Protein AF-A0A957C517-F1 (afdb_monomer_lite)

Radius of gyration: 25.83 Å; chains: 1; bounding box: 61×63×66 Å

Sequence (167 aa):
MLLLALLLGISGTGNAQEFEVTPEVTATPQTFDVGNELTIAALRSMEIEGSEILLEQALEDGENYSRYIASYTSEGNKIYGLLTIPFGDVPDGGFKAVVFNHGYIPPSLYVTTERYVDYVDALARAGLVVFKIDMRGHGNSEGEAAGSFFSPNYMIDAISALKSLQT

Structure (mmCIF, N/CA/C/O backbone):
data_AF-A0A957C517-F1
#
_entry.id   AF-A0A957C517-F1
#
loop_
_atom_site.group_PDB
_atom_site.id
_atom_site.type_symbol
_atom_site.label_atom_id
_atom_site.label_alt_id
_atom_site.label_comp_id
_atom_site.label_asym_id
_atom_site.label_entity_id
_atom_site.label_seq_id
_atom_site.pdbx_PDB_ins_code
_atom_site.Cartn_x
_atom_site.Cartn_y
_atom_site.Cartn_z
_atom_site.occupancy
_atom_site.B_iso_or_equiv
_atom_site.auth_seq_id
_atom_site.auth_comp_id
_atom_site.auth_asym_id
_atom_site.auth_atom_id
_atom_site.pdbx_PDB_model_num
ATOM 1 N N . MET A 1 1 ? -43.443 -18.790 -42.230 1.00 41.97 1 MET A N 1
ATOM 2 C CA . MET A 1 1 ? -44.147 -19.947 -42.815 1.00 41.97 1 MET A CA 1
ATOM 3 C C . MET A 1 1 ? -43.603 -20.183 -44.217 1.00 41.97 1 MET A C 1
ATOM 5 O O . MET A 1 1 ? -44.053 -19.514 -45.129 1.00 41.97 1 MET A O 1
ATOM 9 N N . LEU A 1 2 ? -42.592 -21.044 -44.368 1.00 30.03 2 LEU A N 1
ATOM 10 C CA . LEU A 1 2 ? -42.541 -22.094 -45.392 1.00 30.03 2 LEU A CA 1
ATOM 11 C C . LEU A 1 2 ? -41.343 -23.000 -45.081 1.00 30.03 2 LEU A C 1
ATOM 13 O O . LEU A 1 2 ? -40.224 -22.533 -44.892 1.00 30.03 2 LEU A O 1
ATOM 17 N N . LEU A 1 3 ? -41.650 -24.283 -44.951 1.00 30.89 3 LEU A N 1
ATOM 18 C CA . LEU A 1 3 ? -40.752 -25.402 -44.710 1.00 30.89 3 LEU A CA 1
ATOM 19 C C . LEU A 1 3 ? -40.131 -25.825 -46.050 1.00 30.89 3 LEU A C 1
ATOM 21 O O . LEU A 1 3 ? -40.856 -25.888 -47.043 1.00 30.89 3 LEU A O 1
ATOM 25 N N . LEU A 1 4 ? -38.860 -26.226 -46.074 1.00 29.00 4 LEU A N 1
ATOM 26 C CA . LEU A 1 4 ? -38.399 -27.198 -47.066 1.00 29.00 4 LEU A CA 1
ATOM 27 C C . LEU A 1 4 ? -37.375 -28.130 -46.415 1.00 29.00 4 LEU A C 1
ATOM 29 O O . LEU A 1 4 ? -36.252 -27.739 -46.112 1.00 29.00 4 LEU A O 1
ATOM 33 N N . ALA A 1 5 ? -37.821 -29.355 -46.149 1.00 37.34 5 ALA A N 1
ATOM 34 C CA . ALA A 1 5 ? -36.995 -30.459 -45.695 1.00 37.34 5 ALA A CA 1
ATOM 35 C C . ALA A 1 5 ? -36.427 -31.186 -46.918 1.00 37.34 5 ALA A C 1
ATOM 37 O O . ALA A 1 5 ? -37.169 -31.493 -47.851 1.00 37.34 5 ALA A O 1
ATOM 38 N N . LEU A 1 6 ? -35.136 -31.508 -46.884 1.00 31.97 6 LEU A N 1
ATOM 39 C CA . LEU A 1 6 ? -34.536 -32.487 -47.781 1.00 31.97 6 LEU A CA 1
ATOM 40 C C . LEU A 1 6 ? -33.916 -33.584 -46.912 1.00 31.97 6 LEU A C 1
ATOM 42 O O . LEU A 1 6 ? -32.867 -33.391 -46.302 1.00 31.97 6 LEU A O 1
ATOM 46 N N . LEU A 1 7 ? -34.611 -34.720 -46.815 1.00 37.16 7 LEU A N 1
ATOM 47 C CA . LEU A 1 7 ? -34.042 -35.959 -46.296 1.00 37.16 7 LEU A CA 1
ATOM 48 C C . LEU A 1 7 ? -33.180 -36.584 -47.397 1.00 37.16 7 LEU A C 1
ATOM 50 O O . LEU A 1 7 ? -33.700 -36.956 -48.448 1.00 37.16 7 LEU A O 1
ATOM 54 N N . LEU A 1 8 ? -31.891 -36.771 -47.124 1.00 36.78 8 LEU A N 1
ATOM 55 C CA . LEU A 1 8 ? -31.081 -37.790 -47.785 1.00 36.78 8 LEU A CA 1
ATOM 56 C C . LEU A 1 8 ? -30.658 -38.806 -46.728 1.00 36.78 8 LEU A C 1
ATOM 58 O O . LEU A 1 8 ? -29.924 -38.491 -45.794 1.00 36.78 8 LEU A O 1
ATOM 62 N N . GLY A 1 9 ? -31.181 -40.022 -46.870 1.00 39.09 9 GLY A N 1
ATOM 63 C CA . GLY A 1 9 ? -30.761 -41.172 -46.090 1.00 39.09 9 GLY A CA 1
ATOM 64 C C . GLY A 1 9 ? -29.381 -41.639 -46.533 1.00 39.09 9 GLY A C 1
ATOM 65 O O . GLY A 1 9 ? -29.122 -41.790 -47.726 1.00 39.09 9 GLY A O 1
ATOM 66 N N . ILE A 1 10 ? -28.515 -41.907 -45.560 1.00 42.56 10 ILE A N 1
ATOM 67 C CA . ILE A 1 10 ? -27.308 -42.702 -45.758 1.00 42.56 10 ILE A CA 1
AT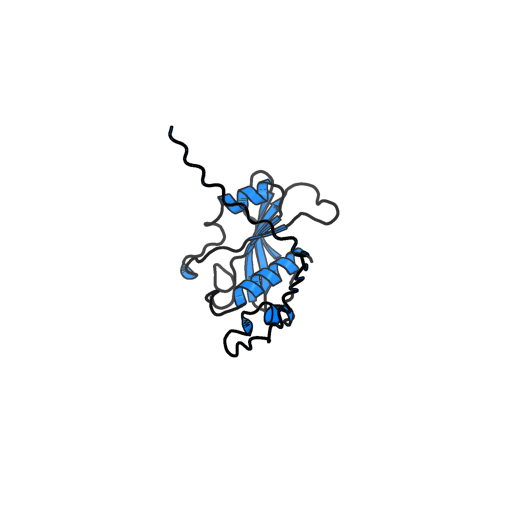OM 68 C C . ILE A 1 10 ? -27.401 -43.871 -44.783 1.00 42.56 10 ILE A C 1
ATOM 70 O O . ILE A 1 10 ? -27.224 -43.726 -43.576 1.00 42.56 10 ILE A O 1
ATOM 74 N N . SE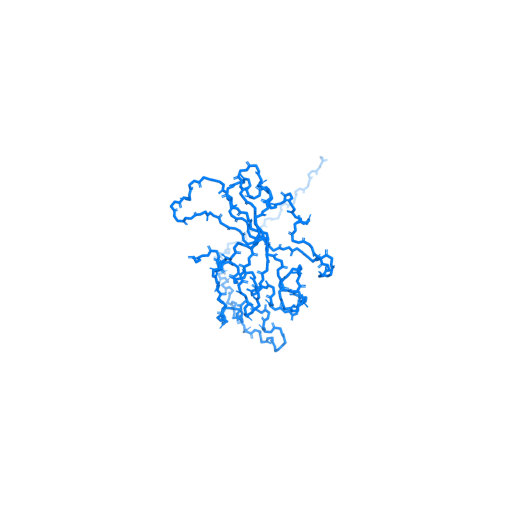R A 1 11 ? -27.732 -45.039 -45.324 1.00 44.31 11 SER A N 1
ATOM 75 C CA . SER A 1 11 ? -27.517 -46.326 -44.678 1.00 44.31 11 SER A CA 1
ATOM 76 C C . SER A 1 11 ? -26.026 -46.655 -44.757 1.00 44.31 11 SER A C 1
ATOM 78 O O . SER A 1 11 ? -25.520 -46.976 -45.832 1.00 44.31 11 SER A O 1
ATOM 80 N N . GLY A 1 12 ? -25.329 -46.572 -43.629 1.00 43.56 12 GLY A N 1
ATOM 81 C CA . GLY A 1 12 ? -23.940 -46.996 -43.504 1.00 43.56 12 GLY A CA 1
ATOM 82 C C . GLY A 1 12 ? -23.659 -47.438 -42.077 1.00 43.56 12 GLY A C 1
ATOM 83 O O . GLY A 1 12 ? -23.536 -46.613 -41.179 1.00 43.56 12 GLY A O 1
ATOM 84 N N . THR A 1 13 ? -23.577 -48.748 -41.861 1.00 51.50 13 THR A N 1
ATOM 85 C CA . THR A 1 13 ? -23.070 -49.346 -40.624 1.00 51.50 13 THR A CA 1
ATOM 86 C C . THR A 1 13 ? -21.554 -49.150 -40.578 1.00 51.50 13 THR A C 1
ATOM 88 O O . THR A 1 13 ? -20.802 -49.979 -41.086 1.00 51.50 13 THR A O 1
ATOM 91 N N . GLY A 1 14 ? -21.110 -48.021 -40.028 1.00 44.62 14 GLY A N 1
ATOM 92 C CA . GLY A 1 14 ? -19.709 -47.756 -39.712 1.00 44.62 14 GLY A CA 1
ATOM 93 C C . GLY A 1 14 ? -19.512 -47.787 -38.202 1.00 44.62 14 GLY A C 1
ATOM 94 O O . GLY A 1 14 ? -20.152 -47.017 -37.492 1.00 44.62 14 GLY A O 1
ATOM 95 N N . ASN A 1 15 ? -18.652 -48.684 -37.715 1.00 50.56 15 ASN A N 1
ATOM 96 C CA . ASN A 1 15 ? -18.170 -48.674 -36.333 1.00 50.56 15 ASN A CA 1
ATOM 97 C C . ASN A 1 15 ? -17.640 -47.274 -35.990 1.00 50.56 15 ASN A C 1
ATOM 99 O O . ASN A 1 15 ? -16.743 -46.777 -36.671 1.00 50.56 15 ASN A O 1
ATOM 103 N N . ALA A 1 16 ? -18.160 -46.660 -34.928 1.00 49.38 16 ALA A N 1
ATOM 104 C CA . ALA A 1 16 ? -17.540 -45.482 -34.342 1.00 49.38 16 ALA A CA 1
ATOM 105 C C . ALA A 1 16 ? -16.209 -45.918 -33.709 1.00 49.38 16 ALA A C 1
ATOM 107 O O . ALA A 1 16 ? -16.205 -46.607 -32.692 1.00 49.38 16 ALA A O 1
ATOM 108 N N . GLN A 1 17 ? -15.081 -45.571 -34.331 1.00 51.84 17 GLN A N 1
ATOM 109 C CA . GLN A 1 17 ? -13.818 -45.528 -33.602 1.00 51.84 17 GLN A CA 1
ATOM 110 C C . GLN A 1 17 ? -13.772 -44.199 -32.854 1.00 51.84 17 GLN A C 1
ATOM 112 O O . GLN A 1 17 ? -13.747 -43.135 -33.472 1.00 51.84 17 GLN A O 1
ATOM 117 N N . GLU A 1 18 ? -13.799 -44.270 -31.525 1.00 51.03 18 GLU A N 1
ATOM 118 C CA . GLU A 1 18 ? -13.405 -43.157 -30.666 1.00 51.03 18 GLU A CA 1
ATOM 119 C C . GLU A 1 18 ? -11.947 -42.805 -30.974 1.00 51.03 18 GLU A C 1
ATOM 121 O O . GLU A 1 18 ? -11.029 -43.577 -30.701 1.00 51.03 18 GLU A O 1
ATOM 126 N N . PHE A 1 19 ? -11.735 -41.640 -31.581 1.00 48.25 19 PHE A N 1
ATOM 127 C CA . PHE A 1 19 ? -10.418 -41.027 -31.655 1.00 48.25 19 PHE A CA 1
ATOM 128 C C . PHE A 1 19 ? -10.208 -40.231 -30.368 1.00 48.25 19 PHE A C 1
ATOM 130 O O . PHE A 1 19 ? -10.619 -39.076 -30.266 1.00 48.25 19 PHE A O 1
ATOM 137 N N . GLU A 1 20 ? -9.583 -40.858 -29.375 1.00 55.44 20 GLU A N 1
ATOM 138 C CA . GLU A 1 20 ? -9.079 -40.162 -28.195 1.00 55.44 20 GLU A CA 1
ATOM 139 C C . GLU A 1 20 ? -7.800 -39.410 -28.595 1.00 55.44 20 GLU A C 1
ATOM 141 O O . GLU A 1 20 ? -6.698 -39.955 -28.624 1.00 55.44 20 GLU A O 1
ATOM 146 N N . VAL A 1 21 ? -7.959 -38.153 -29.014 1.00 54.41 21 VAL A N 1
ATOM 147 C CA . VAL A 1 21 ? -6.830 -37.260 -29.293 1.00 54.41 21 VAL A CA 1
ATOM 148 C C . VAL A 1 21 ? -6.468 -36.562 -27.989 1.00 54.41 21 VAL A C 1
ATOM 150 O O . VAL A 1 21 ? -7.027 -35.517 -27.666 1.00 54.41 21 VAL A O 1
ATOM 153 N N . THR A 1 22 ? -5.542 -37.134 -27.224 1.00 54.00 22 THR A N 1
ATOM 154 C CA . THR A 1 22 ? -4.903 -36.422 -26.112 1.00 54.00 22 THR A CA 1
ATOM 155 C C . THR A 1 22 ? -3.920 -35.417 -26.713 1.00 54.00 22 THR A C 1
ATOM 157 O O . THR A 1 22 ? -2.940 -35.847 -27.325 1.00 54.00 22 THR A O 1
ATOM 160 N N . PRO A 1 23 ? -4.137 -34.091 -26.608 1.00 55.09 23 PRO A N 1
ATOM 161 C CA . PRO A 1 23 ? -3.145 -33.140 -27.080 1.00 55.09 23 PRO A CA 1
ATOM 162 C C . PRO A 1 23 ? -1.934 -33.214 -26.148 1.00 55.09 23 PRO A C 1
ATOM 164 O O . PRO A 1 23 ? -1.962 -32.719 -25.022 1.00 55.09 23 PRO A O 1
ATOM 167 N N . GLU A 1 24 ? -0.859 -33.841 -26.613 1.00 54.56 24 GLU A N 1
ATOM 168 C CA . GLU A 1 24 ? 0.444 -33.749 -25.967 1.00 54.56 24 GLU A CA 1
ATOM 169 C C . GLU A 1 24 ? 0.993 -32.342 -26.232 1.00 54.56 24 GLU A C 1
ATOM 171 O O . GLU A 1 24 ? 1.648 -32.066 -27.237 1.00 54.56 24 GLU A O 1
ATOM 176 N N . VAL A 1 25 ? 0.647 -31.398 -25.353 1.00 59.00 25 VAL A N 1
ATOM 177 C CA . VAL A 1 25 ? 1.232 -30.057 -25.367 1.00 59.00 25 VAL A CA 1
ATOM 178 C C . VAL A 1 25 ? 2.642 -30.173 -24.794 1.00 59.00 25 VAL A C 1
ATOM 180 O O . VAL A 1 25 ? 2.877 -29.922 -23.614 1.00 59.00 25 VAL A O 1
ATOM 183 N N . THR A 1 26 ? 3.606 -30.562 -25.625 1.00 54.62 26 THR A N 1
ATOM 184 C CA . THR A 1 26 ? 5.021 -30.368 -25.301 1.00 54.62 26 THR A CA 1
ATOM 185 C C . THR A 1 26 ? 5.321 -28.876 -25.430 1.00 54.62 26 THR A C 1
ATOM 187 O O . THR A 1 26 ? 5.726 -28.387 -26.483 1.00 54.62 26 THR A O 1
ATOM 190 N N . ALA A 1 27 ? 5.056 -28.114 -24.368 1.00 64.50 27 ALA A N 1
ATOM 191 C CA . ALA A 1 27 ? 5.461 -26.719 -24.297 1.00 64.50 27 ALA A CA 1
ATOM 192 C C . ALA A 1 27 ? 6.991 -26.664 -24.192 1.00 64.50 27 ALA A C 1
ATOM 194 O O . ALA A 1 27 ? 7.558 -26.819 -23.111 1.00 64.50 27 ALA A O 1
ATOM 195 N N . THR A 1 28 ? 7.677 -26.467 -25.318 1.00 60.25 28 THR A N 1
ATOM 196 C CA . THR A 1 28 ? 9.091 -26.084 -25.299 1.00 60.25 28 THR A CA 1
ATOM 197 C C . THR A 1 28 ? 9.207 -24.772 -24.517 1.00 60.25 28 THR A C 1
ATOM 199 O O . THR A 1 28 ? 8.502 -23.820 -24.871 1.00 60.25 28 THR A O 1
ATOM 202 N N . PRO A 1 29 ? 10.045 -24.686 -23.466 1.00 65.81 29 PRO A N 1
ATOM 203 C CA . PRO A 1 29 ? 10.209 -23.447 -22.719 1.00 65.81 29 PRO A CA 1
ATOM 204 C C . PRO A 1 29 ? 10.691 -22.349 -23.671 1.00 65.81 29 PRO A C 1
ATOM 206 O O . PRO A 1 29 ? 11.766 -22.442 -24.259 1.00 65.81 29 PRO A O 1
ATOM 209 N N . GLN A 1 30 ? 9.856 -21.328 -23.858 1.00 63.25 30 GLN A N 1
ATOM 210 C CA . GLN A 1 30 ? 10.222 -20.115 -24.580 1.00 63.25 30 GLN A CA 1
ATOM 211 C C . GLN A 1 30 ? 11.216 -19.352 -23.697 1.00 63.25 30 GLN A C 1
ATOM 213 O O . GLN A 1 30 ? 10.864 -18.917 -22.601 1.00 63.25 30 GLN A O 1
ATOM 218 N N . THR A 1 31 ? 12.467 -19.234 -24.138 1.00 62.59 31 THR A N 1
ATOM 219 C CA . THR A 1 31 ? 13.488 -18.438 -23.451 1.00 62.59 31 THR A CA 1
ATOM 220 C C . THR A 1 31 ? 13.335 -16.978 -23.869 1.00 62.59 31 THR A C 1
ATOM 222 O O . THR A 1 31 ? 13.574 -16.633 -25.026 1.00 62.59 31 THR A O 1
ATOM 225 N N . PHE A 1 32 ? 12.906 -16.123 -22.944 1.00 63.88 32 PHE A N 1
ATOM 226 C CA . PHE A 1 32 ? 12.833 -14.678 -23.154 1.00 63.88 32 PHE A CA 1
ATOM 227 C C . PHE A 1 32 ? 14.128 -14.038 -22.650 1.00 63.88 32 PHE A C 1
ATOM 229 O O . PHE A 1 32 ? 14.206 -13.703 -21.480 1.00 63.88 32 PHE A O 1
ATOM 236 N N . ASP A 1 33 ? 15.155 -13.870 -23.486 1.00 68.50 33 ASP A N 1
ATOM 237 C CA . ASP A 1 33 ? 16.425 -13.269 -23.023 1.00 68.50 33 ASP A CA 1
ATOM 238 C C . ASP A 1 33 ? 16.254 -11.818 -22.525 1.00 68.50 33 ASP A C 1
ATOM 240 O O . ASP A 1 33 ? 16.989 -11.363 -21.652 1.00 68.50 33 ASP A O 1
ATOM 244 N N . VAL A 1 34 ? 15.252 -11.102 -23.046 1.00 75.62 34 VAL A N 1
ATOM 245 C CA . VAL A 1 34 ? 14.784 -9.804 -22.539 1.00 75.62 34 VAL A CA 1
ATOM 246 C C . VAL A 1 34 ? 13.394 -9.998 -21.946 1.00 75.62 34 VAL A C 1
ATOM 248 O O . VAL A 1 34 ? 12.524 -10.569 -22.606 1.00 75.62 34 VAL A O 1
ATOM 251 N N . GLY A 1 35 ? 13.169 -9.506 -20.728 1.00 82.75 35 GLY A N 1
ATOM 252 C CA . GLY A 1 35 ? 11.887 -9.644 -20.046 1.00 82.75 35 GLY A CA 1
ATOM 253 C C . GLY A 1 35 ? 11.726 -10.961 -19.287 1.00 82.75 35 GLY A C 1
ATOM 254 O O . GLY A 1 35 ? 10.644 -11.197 -18.746 1.00 82.75 35 GLY A O 1
ATOM 255 N N . ASN A 1 36 ? 12.764 -11.809 -19.197 1.00 87.19 36 ASN A N 1
ATOM 256 C CA . ASN A 1 36 ? 12.742 -12.991 -18.325 1.00 87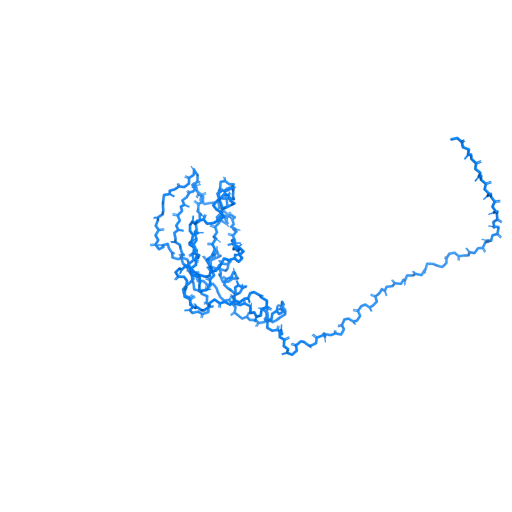.19 36 ASN A CA 1
ATOM 257 C C . ASN A 1 36 ? 12.350 -12.602 -16.895 1.00 87.19 36 ASN A C 1
ATOM 259 O O . ASN A 1 36 ? 11.546 -13.278 -16.259 1.00 87.19 36 ASN A O 1
ATOM 263 N N . GLU A 1 37 ? 12.884 -11.476 -16.422 1.00 86.81 37 GLU A N 1
ATOM 264 C CA . GLU A 1 37 ? 12.635 -10.868 -15.118 1.00 86.81 37 GLU A CA 1
ATOM 265 C C . GLU A 1 37 ? 11.165 -10.493 -14.878 1.00 86.81 37 GLU A C 1
ATOM 267 O O . GLU A 1 37 ? 10.747 -10.356 -13.732 1.00 86.81 37 GLU A O 1
ATOM 272 N N . LEU A 1 38 ? 10.366 -10.370 -15.942 1.00 88.88 38 LEU A N 1
ATOM 273 C CA . LEU A 1 38 ? 8.936 -10.057 -15.876 1.00 88.88 38 LEU A CA 1
ATOM 274 C C . LEU A 1 38 ? 8.062 -11.316 -15.805 1.00 88.88 38 LEU A C 1
ATOM 276 O O . LEU A 1 38 ? 6.841 -11.223 -15.669 1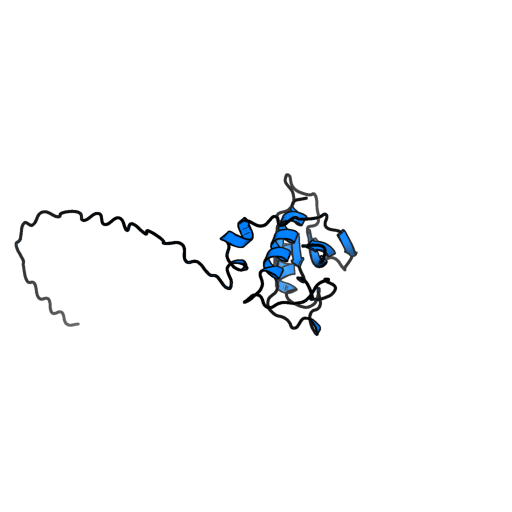.00 88.88 38 LEU A O 1
ATOM 280 N N . THR A 1 39 ? 8.656 -12.506 -15.920 1.00 89.94 39 THR A N 1
ATOM 281 C CA . THR A 1 39 ? 7.911 -13.766 -15.900 1.00 89.94 39 THR A CA 1
ATOM 282 C C . THR A 1 39 ? 7.565 -14.199 -14.476 1.00 89.94 39 THR A C 1
ATOM 284 O O . THR A 1 39 ? 8.301 -13.963 -13.517 1.00 89.94 39 THR A O 1
ATOM 287 N N . ILE A 1 40 ? 6.465 -14.948 -14.339 1.00 91.50 40 ILE A N 1
ATOM 288 C CA . ILE A 1 40 ? 6.096 -15.589 -13.066 1.00 91.50 40 ILE A CA 1
ATOM 289 C C . ILE A 1 40 ? 7.208 -16.538 -12.594 1.00 91.50 40 ILE A C 1
ATOM 291 O O . ILE A 1 40 ? 7.454 -16.646 -11.396 1.00 91.50 40 ILE A O 1
ATOM 295 N N . ALA A 1 41 ? 7.889 -17.226 -13.517 1.00 93.19 41 ALA A N 1
ATOM 296 C CA . ALA A 1 41 ? 8.979 -18.136 -13.178 1.00 93.19 41 ALA A CA 1
ATOM 297 C C . ALA A 1 41 ? 10.153 -17.398 -12.515 1.00 93.19 41 ALA A C 1
ATOM 299 O O . ALA A 1 41 ? 10.635 -17.854 -11.479 1.00 93.19 41 ALA A O 1
ATOM 300 N N . ALA A 1 42 ? 10.553 -16.242 -13.056 1.00 91.50 42 ALA A N 1
ATOM 301 C CA . ALA A 1 42 ? 11.584 -15.408 -12.449 1.00 91.50 42 ALA A CA 1
ATOM 302 C C . ALA A 1 42 ? 11.152 -14.889 -11.072 1.00 91.50 42 ALA A C 1
ATOM 304 O O . ALA A 1 42 ? 11.879 -15.105 -10.105 1.00 91.50 42 ALA A O 1
ATOM 305 N N . LEU A 1 43 ? 9.945 -14.323 -10.947 1.00 91.56 43 LEU A N 1
ATOM 306 C CA . LEU A 1 43 ? 9.422 -13.841 -9.660 1.00 91.56 43 LEU A CA 1
ATOM 307 C C . LEU A 1 43 ? 9.377 -14.946 -8.594 1.00 91.56 43 LEU A C 1
ATOM 309 O O . LEU A 1 43 ? 9.724 -14.711 -7.444 1.00 91.56 43 LEU A O 1
ATOM 313 N N . ARG A 1 44 ? 8.999 -16.176 -8.966 1.00 93.75 44 ARG A N 1
ATOM 314 C CA . ARG A 1 44 ? 8.980 -17.324 -8.040 1.00 93.75 44 ARG A CA 1
ATOM 315 C C . ARG A 1 44 ? 10.367 -17.824 -7.640 1.00 93.75 44 ARG A C 1
ATOM 317 O O . ARG A 1 44 ? 10.465 -18.553 -6.658 1.00 93.75 44 ARG A O 1
ATOM 324 N N . SER A 1 45 ? 11.401 -17.502 -8.414 1.00 94.62 45 SER A N 1
ATOM 325 C CA . SER A 1 45 ? 12.791 -17.834 -8.082 1.00 94.62 45 SER A CA 1
ATOM 326 C C . SER A 1 45 ? 13.450 -16.806 -7.160 1.00 94.62 45 SER A C 1
ATOM 328 O O . SER A 1 45 ? 14.510 -17.085 -6.607 1.00 94.62 45 SER A O 1
ATOM 330 N N . MET A 1 46 ? 12.829 -15.633 -6.996 1.00 93.94 46 MET A N 1
ATOM 331 C CA . MET A 1 46 ? 13.309 -14.573 -6.117 1.00 93.94 46 MET A CA 1
ATOM 332 C C . MET A 1 46 ? 12.916 -14.841 -4.663 1.00 93.94 46 MET A C 1
ATOM 334 O O . MET A 1 46 ? 11.834 -15.354 -4.370 1.00 93.94 46 MET A O 1
ATOM 338 N N . GLU A 1 47 ? 13.778 -14.410 -3.749 1.00 95.81 47 GLU A N 1
ATOM 339 C CA . GLU A 1 47 ? 13.441 -14.249 -2.338 1.00 95.81 47 GLU A CA 1
ATOM 340 C C . GLU A 1 47 ? 12.926 -12.819 -2.133 1.00 95.81 47 GLU A C 1
ATOM 342 O O . GLU A 1 47 ? 13.695 -11.861 -2.112 1.00 95.81 47 GLU A O 1
ATOM 347 N N . ILE A 1 48 ? 11.602 -12.667 -2.074 1.00 96.88 48 ILE A N 1
ATOM 348 C CA . ILE A 1 48 ? 10.937 -11.380 -1.830 1.00 96.88 48 ILE A CA 1
ATOM 349 C C . ILE A 1 48 ? 10.422 -11.413 -0.407 1.00 96.88 48 ILE A C 1
ATOM 351 O O . ILE A 1 48 ? 9.507 -12.182 -0.149 1.00 96.88 48 ILE A O 1
ATOM 355 N N . GLU A 1 49 ? 10.958 -10.611 0.503 1.00 96.62 49 GLU A N 1
ATOM 356 C CA . GLU A 1 49 ? 10.569 -10.641 1.916 1.00 96.62 49 GLU A CA 1
ATOM 357 C C . GLU A 1 49 ? 9.543 -9.563 2.277 1.00 96.62 49 GLU A C 1
ATOM 359 O O . GLU A 1 49 ? 9.411 -8.545 1.594 1.00 96.62 49 GLU A O 1
ATOM 364 N N . GLY A 1 50 ? 8.788 -9.827 3.344 1.00 97.25 50 GLY A N 1
ATOM 365 C CA . GLY A 1 50 ? 7.978 -8.818 4.023 1.00 97.25 50 GLY A CA 1
ATOM 366 C C . GLY A 1 50 ? 8.756 -8.167 5.166 1.00 97.25 50 GLY A C 1
ATOM 367 O O . GLY A 1 50 ? 9.901 -8.512 5.456 1.00 97.25 50 GLY A O 1
ATOM 368 N N . SER A 1 51 ? 8.104 -7.245 5.855 1.00 98.44 51 SER A N 1
ATOM 369 C CA . SER A 1 51 ? 8.601 -6.595 7.068 1.00 98.44 51 SER A CA 1
ATOM 370 C C . SER A 1 51 ? 7.445 -6.302 8.012 1.00 98.44 51 SER A C 1
ATOM 372 O O . SER A 1 51 ? 6.291 -6.317 7.592 1.00 98.44 51 SER A O 1
ATOM 374 N N . GLU A 1 52 ? 7.754 -5.917 9.248 1.00 98.19 52 GLU A N 1
ATOM 375 C CA . GLU A 1 52 ? 6.774 -5.240 10.099 1.00 98.19 52 GLU A CA 1
ATOM 376 C C . GLU A 1 52 ? 6.165 -4.037 9.355 1.00 98.19 52 GLU A C 1
ATOM 378 O O . GLU A 1 52 ? 6.867 -3.328 8.618 1.00 98.19 52 GLU A O 1
ATOM 383 N N . ILE A 1 53 ? 4.859 -3.830 9.539 1.00 98.69 53 ILE A N 1
ATOM 384 C CA . ILE A 1 53 ? 4.145 -2.642 9.070 1.00 98.69 53 ILE A CA 1
ATOM 385 C C . ILE A 1 53 ? 4.164 -1.598 10.181 1.00 98.69 53 ILE A C 1
ATOM 387 O O . ILE A 1 53 ? 3.656 -1.836 11.276 1.00 98.69 53 ILE A O 1
ATOM 391 N N . LEU A 1 54 ? 4.691 -0.414 9.881 1.00 98.75 54 LEU A N 1
ATOM 392 C CA . LEU A 1 54 ? 4.734 0.699 10.824 1.00 98.75 54 LEU A CA 1
ATOM 393 C C . LEU A 1 54 ? 3.573 1.659 10.567 1.00 98.75 54 LEU A C 1
ATOM 395 O O . LEU A 1 54 ? 3.340 2.072 9.431 1.00 98.75 54 LEU A O 1
ATOM 399 N N . LEU A 1 55 ? 2.855 2.048 11.623 1.00 98.75 55 LEU A N 1
ATOM 400 C CA . LEU A 1 55 ? 1.805 3.069 11.560 1.00 98.75 55 LEU A CA 1
ATOM 401 C C . LEU A 1 55 ? 2.441 4.455 11.722 1.00 98.75 55 LEU A C 1
ATOM 403 O O . LEU A 1 55 ? 2.752 4.886 12.829 1.00 98.75 55 LEU A O 1
ATOM 407 N N . GLU A 1 56 ? 2.652 5.145 10.607 1.00 98.75 56 GLU A N 1
ATOM 408 C CA . GLU A 1 56 ? 3.400 6.408 10.547 1.00 98.75 56 GLU A CA 1
ATOM 409 C C . GLU A 1 56 ? 2.546 7.601 10.985 1.00 98.75 56 GLU A C 1
ATOM 411 O O . GLU A 1 56 ? 3.022 8.518 11.653 1.00 98.75 56 GLU A O 1
ATOM 416 N N . GLN A 1 57 ? 1.269 7.598 10.598 1.00 98.69 57 GLN A N 1
ATOM 417 C CA . GLN A 1 57 ? 0.336 8.673 10.912 1.00 98.69 57 GLN A CA 1
ATOM 418 C C . GLN A 1 57 ? -1.093 8.136 10.995 1.00 98.69 57 GLN A C 1
ATOM 420 O O . GLN A 1 57 ? -1.589 7.537 10.043 1.00 98.69 57 GLN A O 1
ATOM 425 N N . ALA A 1 58 ? -1.782 8.418 12.100 1.00 98.69 58 ALA A N 1
ATOM 426 C CA . ALA A 1 58 ? -3.225 8.221 12.197 1.00 98.69 58 ALA A CA 1
ATOM 427 C C . ALA A 1 58 ? -3.977 9.299 11.401 1.00 98.69 58 ALA A C 1
ATOM 429 O O . ALA A 1 58 ? -3.627 10.483 11.441 1.00 98.69 58 ALA A O 1
ATOM 430 N N . LEU A 1 59 ? -5.008 8.879 10.676 1.00 98.69 59 LEU A N 1
ATOM 431 C CA . LEU A 1 59 ? -5.942 9.747 9.965 1.00 98.69 59 LEU A CA 1
ATOM 432 C C . LEU A 1 59 ? -7.296 9.739 10.686 1.00 98.69 59 LEU A C 1
ATOM 434 O O . LEU A 1 59 ? -7.493 9.003 11.648 1.00 98.69 59 LEU A O 1
ATOM 438 N N . GLU A 1 60 ? -8.234 10.562 10.220 1.00 98.44 60 GLU A N 1
ATOM 439 C CA . GLU A 1 60 ? -9.623 10.470 10.675 1.00 98.44 60 GLU A CA 1
ATOM 440 C C . GLU A 1 60 ? -10.206 9.101 10.308 1.00 98.44 60 GLU A C 1
ATOM 442 O O . GLU A 1 60 ? -10.030 8.634 9.175 1.00 98.44 60 GLU A O 1
ATOM 447 N N . ASP A 1 61 ? -10.885 8.483 11.272 1.00 98.56 61 ASP A N 1
ATOM 448 C CA . ASP A 1 61 ? -11.530 7.185 11.115 1.00 98.56 61 ASP A CA 1
ATOM 449 C C . ASP A 1 61 ? -12.584 7.193 9.993 1.00 98.56 61 ASP A C 1
ATOM 451 O O . ASP A 1 61 ? -13.169 8.219 9.640 1.00 98.56 61 ASP A O 1
ATOM 455 N N . GLY A 1 62 ? -12.818 6.014 9.418 1.00 97.81 62 GLY A N 1
ATOM 456 C CA . GLY A 1 62 ? -13.990 5.750 8.591 1.00 97.81 62 GLY A CA 1
ATOM 457 C C . GLY A 1 62 ? -15.221 5.430 9.444 1.00 97.81 62 GLY A C 1
ATOM 458 O O . GLY A 1 62 ? -15.236 5.624 10.656 1.00 97.81 62 GLY A O 1
ATOM 459 N N . GLU A 1 63 ? -16.272 4.894 8.819 1.00 97.44 63 GLU A N 1
ATOM 460 C CA . GLU A 1 63 ? -17.511 4.566 9.545 1.00 97.44 63 GLU A CA 1
ATOM 461 C C . GLU A 1 63 ? -17.313 3.464 10.600 1.00 97.44 63 GLU A C 1
ATOM 463 O O . GLU A 1 63 ? -17.839 3.554 11.707 1.00 97.44 63 GLU A O 1
ATOM 468 N N . ASN A 1 64 ? -16.574 2.412 10.251 1.00 98.12 64 ASN A N 1
ATOM 469 C CA . ASN A 1 64 ? -16.370 1.227 11.088 1.00 98.12 64 ASN A CA 1
ATOM 470 C C . ASN A 1 64 ? -14.932 0.682 11.007 1.00 98.12 64 ASN A C 1
ATOM 472 O O . ASN A 1 64 ? -14.705 -0.511 11.218 1.00 98.12 64 ASN A O 1
ATOM 476 N N . TYR A 1 65 ? -13.970 1.540 10.668 1.00 98.75 65 TYR A N 1
ATOM 477 C CA . TYR A 1 65 ? -12.565 1.177 10.508 1.00 98.75 65 TYR A CA 1
ATOM 478 C C . TYR A 1 65 ? -11.645 2.369 10.793 1.00 98.75 65 TYR A C 1
ATOM 480 O O . TYR A 1 65 ? -11.980 3.511 10.474 1.00 98.75 65 TYR A O 1
ATOM 488 N N . SER A 1 66 ? -10.456 2.102 11.331 1.00 98.75 66 SER A N 1
ATOM 489 C CA . SER A 1 66 ? -9.391 3.099 11.468 1.00 98.75 66 SER A CA 1
ATOM 490 C C . SER A 1 66 ? -8.595 3.258 10.183 1.00 98.75 66 SER A C 1
ATOM 492 O O . SER A 1 66 ? -8.497 2.329 9.378 1.00 98.75 66 SER A O 1
ATOM 494 N N . ARG A 1 67 ? -7.993 4.438 10.005 1.00 98.81 67 ARG A N 1
ATOM 495 C CA . ARG A 1 67 ? -7.194 4.802 8.828 1.00 98.81 67 ARG A CA 1
ATOM 496 C C . ARG A 1 67 ? -5.805 5.278 9.234 1.00 98.81 67 ARG A C 1
ATOM 498 O O . ARG A 1 67 ? -5.669 6.133 10.106 1.00 98.81 67 ARG A O 1
ATOM 505 N N . TYR A 1 68 ? -4.785 4.788 8.539 1.00 98.88 68 TYR A N 1
ATOM 506 C CA . TYR A 1 68 ? -3.392 5.147 8.785 1.00 98.88 68 TYR A CA 1
ATOM 507 C C . TYR A 1 68 ? -2.637 5.373 7.479 1.00 98.88 68 TYR A C 1
ATOM 509 O O . TYR A 1 68 ? -2.837 4.650 6.504 1.00 98.88 68 TYR A O 1
ATOM 517 N N . ILE A 1 69 ? -1.711 6.329 7.481 1.00 98.88 69 ILE A N 1
ATOM 518 C CA . ILE A 1 69 ? -0.532 6.214 6.624 1.00 98.88 69 ILE A CA 1
ATOM 519 C C . ILE A 1 69 ? 0.375 5.190 7.293 1.00 98.88 69 ILE A C 1
ATOM 521 O O . ILE A 1 69 ? 0.744 5.354 8.458 1.00 98.88 69 ILE A O 1
ATOM 525 N N . ALA A 1 70 ? 0.699 4.132 6.567 1.00 98.88 70 ALA A N 1
ATOM 526 C CA . ALA A 1 70 ? 1.543 3.052 7.044 1.00 98.88 70 ALA A CA 1
ATOM 527 C C . ALA A 1 70 ? 2.705 2.823 6.082 1.00 98.88 70 ALA A C 1
ATOM 529 O O . ALA A 1 70 ? 2.631 3.214 4.914 1.00 98.88 70 ALA A O 1
ATOM 530 N N . SER A 1 71 ? 3.765 2.189 6.571 1.00 98.88 71 SER A N 1
ATOM 531 C CA . SER A 1 71 ? 4.924 1.838 5.759 1.00 98.88 71 SER A CA 1
ATOM 532 C C . SER A 1 71 ? 5.388 0.400 5.979 1.00 98.88 71 SER A C 1
ATOM 534 O O . SER A 1 71 ? 5.094 -0.209 7.005 1.00 98.88 71 SER A O 1
ATOM 536 N N . TYR A 1 72 ? 6.099 -0.137 4.992 1.00 98.88 72 TYR A N 1
ATOM 537 C CA . TYR A 1 72 ? 6.790 -1.426 5.028 1.00 98.88 72 TYR A CA 1
ATOM 538 C C . TYR A 1 72 ? 8.057 -1.348 4.167 1.00 98.88 72 TYR A C 1
ATOM 540 O O . TYR A 1 72 ? 8.236 -0.408 3.390 1.00 98.88 72 TYR A O 1
ATOM 548 N N . THR A 1 73 ? 8.939 -2.334 4.287 1.00 98.69 73 THR A N 1
ATOM 549 C CA . THR A 1 73 ? 10.185 -2.397 3.518 1.00 98.69 73 THR A CA 1
ATOM 550 C C . THR A 1 73 ? 10.038 -3.324 2.314 1.00 98.69 73 THR A C 1
ATOM 552 O O . THR A 1 73 ? 9.586 -4.458 2.450 1.00 98.69 73 THR A O 1
ATOM 555 N N . SER A 1 74 ? 10.482 -2.861 1.144 1.00 98.44 74 SER A N 1
ATOM 556 C CA . SER A 1 74 ? 10.563 -3.635 -0.101 1.00 98.44 74 SER A CA 1
ATOM 557 C C . SER A 1 74 ? 11.923 -3.407 -0.761 1.00 98.44 74 SER A C 1
ATOM 559 O O . SER A 1 74 ? 12.254 -2.284 -1.147 1.00 98.44 74 SER A O 1
ATOM 561 N N . GLU A 1 75 ? 12.749 -4.455 -0.843 1.00 96.44 75 GLU A N 1
ATOM 562 C CA . GLU A 1 75 ? 14.121 -4.391 -1.388 1.00 96.44 75 GLU A CA 1
ATOM 563 C C . GLU A 1 75 ? 14.969 -3.238 -0.808 1.00 96.44 75 GLU A C 1
ATOM 565 O O . GLU A 1 75 ? 15.724 -2.572 -1.512 1.00 96.44 75 GLU A O 1
ATOM 570 N N . GLY A 1 76 ? 14.818 -2.976 0.493 1.00 97.50 76 GLY A N 1
ATOM 571 C CA . GLY A 1 76 ? 15.524 -1.903 1.197 1.00 97.50 76 GLY A CA 1
ATOM 572 C C . GLY A 1 76 ? 14.904 -0.508 1.062 1.00 97.50 76 GLY A C 1
ATOM 573 O O . GLY A 1 76 ? 15.363 0.396 1.750 1.00 97.50 76 GLY A O 1
ATOM 574 N N . ASN A 1 77 ? 13.859 -0.334 0.248 1.00 98.56 77 ASN A N 1
ATOM 575 C CA . ASN A 1 77 ? 13.098 0.913 0.157 1.00 98.56 77 ASN A CA 1
ATOM 576 C C . ASN A 1 77 ? 11.962 0.920 1.179 1.00 98.56 77 ASN A C 1
ATOM 578 O O . ASN A 1 77 ? 11.236 -0.070 1.312 1.00 98.56 77 ASN A O 1
ATOM 582 N N . LYS A 1 78 ? 11.754 2.058 1.838 1.00 98.81 78 LYS A N 1
ATOM 583 C CA . LYS A 1 78 ? 10.563 2.321 2.643 1.00 98.81 78 LYS A CA 1
ATOM 584 C C . LYS A 1 78 ? 9.391 2.687 1.732 1.00 98.81 78 LYS A C 1
ATOM 586 O O . LYS A 1 78 ? 9.377 3.751 1.112 1.00 98.81 78 LYS A O 1
ATOM 591 N N . ILE A 1 79 ? 8.398 1.807 1.658 1.00 98.88 79 ILE A N 1
ATOM 592 C CA . ILE A 1 79 ? 7.201 1.974 0.832 1.00 98.88 79 ILE A CA 1
ATOM 593 C C . ILE A 1 79 ? 6.025 2.355 1.718 1.00 98.88 79 ILE A C 1
ATOM 595 O O . ILE A 1 79 ? 5.788 1.728 2.749 1.00 98.88 79 ILE A O 1
ATOM 599 N N . TYR A 1 80 ? 5.290 3.382 1.307 1.00 98.88 80 TYR A N 1
ATOM 600 C CA . TYR A 1 80 ? 4.136 3.910 2.023 1.00 98.88 80 TYR A CA 1
ATOM 601 C C . TYR A 1 80 ? 2.820 3.409 1.421 1.00 98.88 80 TYR A C 1
ATOM 603 O O . TYR A 1 80 ? 2.761 2.892 0.303 1.00 98.88 80 TYR A O 1
ATOM 611 N N . GLY A 1 81 ? 1.740 3.563 2.178 1.00 98.75 81 GLY A N 1
ATOM 612 C CA . GLY A 1 81 ? 0.386 3.334 1.700 1.00 98.75 81 GLY A CA 1
ATOM 613 C C . GLY A 1 81 ? -0.673 3.780 2.698 1.00 98.75 81 GLY A C 1
ATOM 614 O O . GLY A 1 81 ? -0.381 4.146 3.838 1.00 98.75 81 GLY A O 1
ATOM 615 N N . LEU A 1 82 ? -1.927 3.717 2.261 1.00 98.88 82 LEU A N 1
ATOM 616 C CA . LEU A 1 82 ? -3.097 3.879 3.118 1.00 98.88 82 LEU A CA 1
ATOM 617 C C . LEU A 1 82 ? -3.506 2.507 3.660 1.00 98.88 82 LEU A C 1
ATOM 619 O O . LEU A 1 82 ? -3.938 1.647 2.891 1.00 98.88 82 LEU A O 1
ATOM 623 N N . LEU A 1 83 ? -3.406 2.324 4.972 1.00 98.88 83 LEU A N 1
ATOM 624 C CA . LEU A 1 83 ? -3.882 1.138 5.673 1.00 98.88 83 LEU A CA 1
ATOM 625 C C . LEU A 1 83 ? -5.218 1.434 6.353 1.00 98.88 83 LEU A C 1
ATOM 627 O O . LEU A 1 83 ? -5.373 2.444 7.040 1.00 98.88 83 LEU A O 1
ATOM 631 N N . THR A 1 84 ? -6.173 0.529 6.180 1.00 98.81 84 THR A N 1
ATOM 632 C CA . THR A 1 84 ? -7.448 0.534 6.898 1.00 98.81 84 THR A CA 1
ATOM 633 C C . THR A 1 84 ? -7.556 -0.716 7.756 1.00 98.81 84 THR A C 1
ATOM 635 O O . THR A 1 84 ? -7.170 -1.798 7.313 1.00 98.81 84 THR A O 1
ATOM 638 N N . ILE A 1 85 ? -8.052 -0.573 8.984 1.00 98.56 85 ILE A N 1
ATOM 639 C CA . ILE A 1 85 ? -8.200 -1.683 9.931 1.00 98.56 85 ILE A CA 1
ATOM 640 C C . ILE A 1 85 ? -9.624 -1.654 10.491 1.00 98.56 85 ILE A C 1
ATOM 642 O O . ILE A 1 85 ? -9.990 -0.645 11.096 1.00 98.56 85 ILE A O 1
ATOM 646 N N . PRO A 1 86 ? -10.438 -2.710 10.303 1.00 98.50 86 PRO A N 1
ATOM 647 C CA . PRO A 1 86 ? -11.784 -2.766 10.865 1.00 98.50 86 PRO A CA 1
ATOM 648 C C . PRO A 1 86 ? -11.784 -2.588 12.386 1.00 98.50 86 PRO A C 1
ATOM 650 O O . PRO A 1 86 ? -10.881 -3.060 13.077 1.00 98.50 86 PRO A O 1
ATOM 653 N N . PHE A 1 87 ? -12.816 -1.937 12.917 1.00 98.19 87 PHE A N 1
ATOM 654 C CA . PHE A 1 87 ? -13.041 -1.894 14.359 1.00 98.19 87 PHE A CA 1
ATOM 655 C C . PHE A 1 87 ? -13.478 -3.256 14.907 1.00 98.19 87 PHE A C 1
ATOM 657 O O . PHE A 1 87 ? -14.068 -4.075 14.201 1.00 98.19 87 PHE A O 1
ATOM 664 N N . GLY A 1 88 ? -13.282 -3.434 16.213 1.00 94.50 88 GLY A N 1
ATOM 665 C CA . GLY A 1 88 ? -13.717 -4.613 16.956 1.00 94.50 88 GLY A CA 1
ATOM 666 C C . GLY A 1 88 ? -12.588 -5.598 17.232 1.00 94.50 88 GLY A C 1
ATOM 667 O O . GLY A 1 88 ? -11.417 -5.330 16.965 1.00 94.50 88 GLY A O 1
ATOM 668 N N . ASP A 1 89 ? -12.963 -6.733 17.814 1.00 94.62 89 ASP A N 1
ATOM 669 C CA . ASP A 1 89 ? -12.015 -7.779 18.176 1.00 94.62 89 ASP A CA 1
ATOM 670 C C . ASP A 1 89 ? -11.464 -8.464 16.923 1.00 94.62 89 ASP A C 1
ATOM 672 O O . ASP A 1 89 ? -12.203 -8.787 15.987 1.00 94.62 89 ASP A O 1
ATOM 676 N N . VAL A 1 90 ? -10.154 -8.710 16.916 1.00 93.75 90 VAL A N 1
ATOM 677 C CA . VAL A 1 90 ? -9.495 -9.437 15.829 1.00 93.75 90 VAL A CA 1
ATOM 678 C C . VAL A 1 90 ? -10.006 -10.885 15.826 1.00 93.75 90 VAL A C 1
ATOM 680 O O . VAL A 1 90 ? -9.874 -11.561 16.848 1.00 93.75 90 VAL A O 1
ATOM 683 N N . PRO A 1 91 ? -10.572 -11.389 14.711 1.00 94.19 91 PRO A N 1
ATOM 684 C CA . PRO A 1 91 ? -11.034 -12.771 14.633 1.00 94.19 91 PRO A CA 1
ATOM 685 C C . PRO A 1 91 ? -9.896 -13.781 14.816 1.00 94.19 91 PRO A C 1
ATOM 687 O O . PRO A 1 91 ? -8.732 -13.481 14.535 1.00 94.19 91 PRO A O 1
ATOM 690 N N . ASP A 1 92 ? -10.242 -15.018 15.179 1.00 94.75 92 ASP A N 1
ATOM 691 C CA . ASP A 1 92 ? -9.294 -16.134 15.157 1.00 94.75 92 ASP A CA 1
ATOM 692 C C . ASP A 1 92 ? -8.660 -16.267 13.760 1.00 94.75 92 ASP A C 1
ATOM 694 O O . ASP A 1 92 ? -9.348 -16.435 12.748 1.00 94.75 92 ASP A O 1
ATOM 698 N N . GLY A 1 93 ? -7.328 -16.185 13.703 1.00 91.19 93 GLY A N 1
ATOM 699 C CA . GLY A 1 93 ? -6.570 -16.200 12.448 1.00 91.19 93 GLY A CA 1
ATOM 700 C C . GLY A 1 93 ? -6.460 -14.847 11.734 1.00 91.19 93 GLY A C 1
ATOM 701 O O . GLY A 1 93 ? -6.012 -14.820 10.588 1.00 91.19 93 GLY A O 1
ATOM 702 N N . GLY A 1 94 ? -6.839 -13.746 12.388 1.00 93.69 94 GLY A N 1
ATOM 703 C CA . GLY A 1 94 ? -6.673 -12.385 11.881 1.00 93.69 94 GLY A CA 1
ATOM 704 C C . GLY A 1 94 ? -7.812 -11.907 10.979 1.00 93.69 94 GLY A C 1
ATOM 705 O O . GLY A 1 94 ? -8.664 -12.674 10.518 1.00 93.69 94 GLY A O 1
ATOM 706 N N . PHE A 1 95 ? -7.816 -10.604 10.693 1.00 95.44 95 PHE A N 1
ATOM 707 C CA . PHE A 1 95 ? -8.700 -10.046 9.673 1.00 95.44 95 PHE A CA 1
ATOM 708 C C . PHE A 1 95 ? -8.355 -10.601 8.290 1.00 95.44 95 PHE A C 1
ATOM 710 O O . PHE A 1 95 ? -7.202 -10.890 7.969 1.00 95.44 95 PHE A O 1
ATOM 717 N N . LYS A 1 96 ? -9.363 -10.697 7.422 1.00 97.12 96 LYS A N 1
ATOM 718 C CA . LYS A 1 96 ? -9.101 -10.871 5.992 1.00 97.12 96 LYS A CA 1
ATOM 719 C C . LYS A 1 96 ? -8.540 -9.566 5.442 1.00 97.12 96 LYS A C 1
ATOM 721 O O . LYS A 1 96 ? -9.012 -8.494 5.812 1.00 97.12 96 LYS A O 1
ATOM 726 N N . ALA A 1 97 ? -7.543 -9.671 4.570 1.00 98.00 97 ALA A N 1
ATOM 727 C CA . ALA A 1 97 ? -6.806 -8.519 4.078 1.00 98.00 97 ALA A CA 1
ATOM 728 C C . ALA A 1 97 ? -6.710 -8.495 2.549 1.00 98.00 97 ALA A C 1
ATOM 730 O O . ALA A 1 97 ? -6.737 -9.539 1.893 1.00 98.00 97 ALA A O 1
ATOM 731 N N . VAL A 1 98 ? -6.579 -7.291 1.995 1.00 98.56 98 VAL A N 1
ATOM 732 C CA . VAL A 1 98 ? -6.379 -7.024 0.570 1.00 98.56 98 VAL A CA 1
ATOM 733 C C . VAL A 1 98 ? -5.222 -6.044 0.406 1.00 98.56 98 VAL A C 1
ATOM 735 O O . VAL A 1 98 ? -5.256 -4.940 0.950 1.00 98.56 98 VAL A O 1
ATOM 738 N N . VAL A 1 99 ? -4.233 -6.421 -0.405 1.00 98.75 99 VAL A N 1
ATOM 739 C CA . VAL A 1 99 ? -3.278 -5.464 -0.978 1.00 98.75 99 VAL A CA 1
ATOM 740 C C . VAL A 1 99 ? -3.953 -4.814 -2.181 1.00 98.75 99 VAL A C 1
ATOM 742 O O . VAL A 1 99 ? -4.265 -5.485 -3.166 1.00 98.75 99 VAL A O 1
ATOM 745 N N . PHE A 1 100 ? -4.229 -3.517 -2.087 1.00 98.69 100 PHE A N 1
ATOM 746 C CA . PHE A 1 100 ? -4.878 -2.756 -3.148 1.00 98.69 100 PHE A CA 1
ATOM 747 C C . PHE A 1 100 ? -3.818 -2.018 -3.965 1.00 98.69 100 PHE A C 1
ATOM 749 O O . PHE A 1 100 ? -3.199 -1.066 -3.494 1.00 98.69 100 PHE A O 1
ATOM 756 N N . ASN A 1 101 ? -3.649 -2.427 -5.218 1.00 97.31 101 ASN A N 1
ATOM 757 C CA . ASN A 1 101 ? -2.740 -1.781 -6.159 1.00 97.31 101 ASN A CA 1
ATOM 758 C C . ASN A 1 101 ? -3.484 -0.706 -6.957 1.00 97.31 101 ASN A C 1
ATOM 760 O O . ASN A 1 101 ? -4.543 -0.978 -7.527 1.00 97.31 101 ASN A O 1
ATOM 764 N N . HIS A 1 102 ? -2.939 0.508 -7.022 1.00 95.69 102 HIS A N 1
ATOM 765 C CA . HIS A 1 102 ? -3.515 1.565 -7.850 1.00 95.69 102 HIS A CA 1
ATOM 766 C C . HIS A 1 102 ? -3.127 1.418 -9.332 1.00 95.69 102 HIS A C 1
ATOM 768 O O . HIS A 1 102 ? -2.138 0.779 -9.688 1.00 95.69 102 HIS A O 1
ATOM 774 N N . GLY A 1 103 ? -3.923 2.032 -10.212 1.00 93.25 103 GLY A N 1
ATOM 775 C CA . GLY A 1 103 ? -3.581 2.199 -11.625 1.00 93.25 103 GLY A CA 1
ATOM 776 C C . GLY A 1 103 ? -2.600 3.353 -11.841 1.00 93.25 103 GLY A C 1
ATOM 777 O O . GLY A 1 103 ? -2.237 4.058 -10.902 1.00 93.25 103 GLY A O 1
ATOM 778 N N . TYR A 1 104 ? -2.180 3.578 -13.086 1.00 92.81 104 TYR A N 1
ATOM 779 C CA . TYR A 1 104 ? -1.196 4.621 -13.379 1.00 92.81 104 TYR A CA 1
ATOM 780 C C . TYR A 1 104 ? -1.695 6.025 -13.002 1.00 92.81 104 TYR A C 1
ATOM 782 O O . TYR A 1 104 ? -2.731 6.489 -13.484 1.00 92.81 104 TYR A O 1
ATOM 790 N N . ILE A 1 105 ? -0.900 6.711 -12.185 1.00 93.88 105 ILE A N 1
ATOM 791 C CA . ILE A 1 105 ? -0.993 8.135 -11.869 1.00 93.88 105 ILE A CA 1
ATOM 792 C C . ILE A 1 105 ? 0.440 8.665 -11.992 1.00 93.88 105 ILE A C 1
ATOM 794 O O . ILE A 1 105 ? 1.343 8.009 -11.477 1.00 93.88 105 ILE A O 1
ATOM 798 N N . PRO A 1 106 ? 0.694 9.808 -12.660 1.00 95.25 106 PRO A N 1
ATOM 799 C CA . PRO A 1 106 ? 2.040 10.366 -12.711 1.00 95.25 106 PRO A CA 1
ATOM 800 C C . PRO A 1 106 ? 2.624 10.499 -11.295 1.00 95.25 106 PRO A C 1
ATOM 802 O O . PRO A 1 106 ? 1.949 11.084 -10.446 1.00 95.25 106 PRO A O 1
ATOM 805 N N . PRO A 1 107 ? 3.847 10.003 -11.025 1.00 95.12 107 PRO A N 1
ATOM 806 C CA . PRO A 1 107 ? 4.400 9.967 -9.670 1.00 95.12 107 PRO A CA 1
ATOM 807 C C . PRO A 1 107 ? 4.393 11.322 -8.953 1.00 95.12 107 PRO A C 1
ATOM 809 O O . PRO A 1 107 ? 4.021 11.410 -7.788 1.00 95.12 107 PRO A O 1
ATOM 812 N N . SER A 1 108 ? 4.687 12.401 -9.685 1.00 94.75 108 SER A N 1
ATOM 813 C CA . SER A 1 108 ? 4.671 13.779 -9.174 1.00 94.75 108 SER A CA 1
ATOM 814 C C . SER A 1 108 ? 3.282 14.319 -8.812 1.00 94.75 108 SER A C 1
ATOM 816 O O . SER A 1 108 ? 3.185 15.382 -8.205 1.00 94.75 108 SER A O 1
ATOM 818 N N . LEU A 1 109 ? 2.214 13.626 -9.211 1.00 97.25 109 LEU A N 1
ATOM 819 C CA . LEU A 1 109 ? 0.819 13.971 -8.925 1.00 97.25 109 LEU A CA 1
ATOM 820 C C . LEU A 1 109 ? 0.155 12.968 -7.974 1.00 97.25 109 LEU A C 1
ATOM 822 O O . LEU A 1 109 ? -1.029 13.113 -7.672 1.00 97.25 109 LEU A O 1
ATOM 826 N N . TYR A 1 110 ? 0.865 11.920 -7.556 1.00 97.81 110 TYR A N 1
ATOM 827 C CA . TYR A 1 110 ? 0.294 10.892 -6.704 1.00 97.81 110 TYR A CA 1
ATOM 828 C C . TYR A 1 110 ? 0.203 11.373 -5.255 1.00 97.81 110 TYR A C 1
ATOM 830 O O . TYR A 1 110 ? 1.187 11.820 -4.668 1.00 97.81 110 TYR A O 1
ATOM 838 N N . VAL A 1 111 ? -0.978 11.206 -4.661 1.00 98.19 111 VAL A N 1
ATOM 839 C CA . VAL A 1 111 ? -1.243 11.490 -3.249 1.00 98.19 111 VAL A CA 1
ATOM 840 C C . VAL A 1 111 ? -1.942 10.282 -2.632 1.00 98.19 111 VAL A C 1
ATOM 842 O O . VAL A 1 111 ? -2.983 9.838 -3.124 1.00 98.19 111 VAL A O 1
ATOM 845 N N . THR A 1 112 ? -1.386 9.767 -1.532 1.00 98.38 112 THR A N 1
ATOM 846 C CA . THR A 1 112 ? -1.807 8.524 -0.860 1.00 98.38 112 THR A CA 1
ATOM 847 C C . THR A 1 112 ? -3.307 8.470 -0.549 1.00 98.38 112 THR A C 1
ATOM 849 O O . THR A 1 112 ? -3.898 7.391 -0.570 1.00 98.38 112 THR A O 1
ATOM 852 N N . THR A 1 113 ? -3.957 9.606 -0.289 1.00 97.62 113 THR A N 1
ATOM 853 C CA . THR A 1 113 ? -5.331 9.669 0.237 1.00 97.62 113 THR A CA 1
ATOM 854 C C . THR A 1 113 ? -6.391 10.173 -0.749 1.00 97.62 113 THR A C 1
ATOM 856 O O . THR A 1 113 ? -7.553 10.255 -0.363 1.00 97.62 113 THR A O 1
ATOM 859 N N . GLU A 1 114 ? -6.048 10.495 -2.003 1.00 96.62 114 GLU A N 1
ATOM 860 C CA . GLU A 1 114 ? -6.983 11.187 -2.914 1.00 96.62 114 GLU A CA 1
ATOM 861 C C . GLU A 1 114 ? -7.745 10.277 -3.882 1.00 96.62 114 GLU A C 1
ATOM 863 O O . GLU A 1 114 ? -8.932 10.478 -4.143 1.00 96.62 114 GLU A O 1
ATOM 868 N N . ARG A 1 115 ? -7.065 9.301 -4.487 1.00 96.44 115 ARG A N 1
ATOM 869 C CA . ARG A 1 115 ? -7.662 8.423 -5.503 1.00 96.44 115 ARG A CA 1
ATOM 870 C C . ARG A 1 115 ? -8.071 7.095 -4.886 1.00 96.44 115 ARG A C 1
ATOM 872 O O . ARG A 1 115 ? -7.455 6.617 -3.939 1.00 96.44 115 ARG A O 1
ATOM 879 N N . TYR A 1 116 ? -9.090 6.483 -5.486 1.00 97.00 116 TYR A N 1
ATOM 880 C CA . TYR A 1 116 ? -9.652 5.189 -5.084 1.00 97.00 116 TYR A CA 1
ATOM 881 C C . TYR A 1 116 ? -10.372 5.172 -3.727 1.00 97.00 116 TYR A C 1
ATOM 883 O O . TYR A 1 116 ? -10.666 4.088 -3.231 1.00 97.00 116 TYR A O 1
ATOM 891 N N . VAL A 1 117 ? -10.698 6.341 -3.158 1.00 95.75 117 VAL A N 1
ATOM 892 C CA . VAL A 1 117 ? -11.343 6.466 -1.836 1.00 95.75 117 VAL A CA 1
ATOM 893 C C . VAL A 1 117 ? -12.598 5.599 -1.740 1.00 95.75 117 VAL A C 1
ATOM 895 O O . VAL A 1 117 ? -12.664 4.766 -0.847 1.00 95.75 117 VAL A O 1
ATOM 898 N N . ASP A 1 118 ? -13.517 5.694 -2.705 1.00 97.31 118 ASP A N 1
ATOM 899 C CA . ASP A 1 118 ? -14.773 4.925 -2.687 1.00 97.31 118 ASP A CA 1
ATOM 900 C C . ASP A 1 118 ? -14.550 3.402 -2.725 1.00 97.31 118 ASP A C 1
ATOM 902 O O . ASP A 1 118 ? -15.288 2.639 -2.105 1.00 97.31 118 ASP A O 1
ATOM 906 N N . TYR A 1 119 ? -13.518 2.939 -3.438 1.00 97.75 119 TYR A N 1
ATOM 907 C CA . TYR A 1 119 ? -13.207 1.511 -3.556 1.00 97.75 119 TYR A CA 1
ATOM 908 C C . TYR A 1 119 ? -12.563 0.968 -2.280 1.00 97.75 119 TYR A C 1
ATOM 910 O O . TYR A 1 119 ? -12.918 -0.117 -1.822 1.00 97.75 119 TYR A O 1
ATOM 918 N N . VAL A 1 120 ? -11.621 1.725 -1.709 1.00 98.50 120 VAL A N 1
ATOM 919 C CA . VAL A 1 120 ? -10.993 1.385 -0.427 1.00 98.50 120 VAL A CA 1
ATOM 920 C C . VAL A 1 120 ? -12.045 1.395 0.679 1.00 98.50 120 VAL A C 1
ATOM 922 O O . VAL A 1 120 ? -12.102 0.448 1.456 1.00 98.50 120 VAL A O 1
ATOM 925 N N . ASP 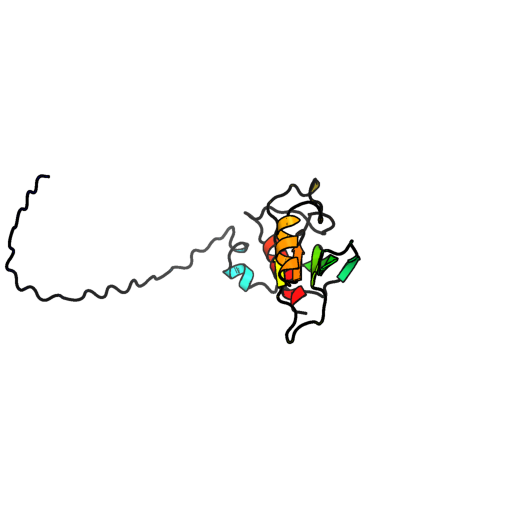A 1 121 ? -12.910 2.412 0.705 1.00 98.38 121 ASP A N 1
ATOM 926 C CA . ASP A 1 121 ? -13.990 2.550 1.684 1.00 98.38 121 ASP A CA 1
ATOM 927 C C . ASP A 1 121 ? -14.968 1.373 1.623 1.00 98.38 121 ASP A C 1
ATOM 929 O O . ASP A 1 121 ? -15.262 0.767 2.650 1.00 98.38 121 ASP A O 1
ATOM 933 N N . ALA A 1 122 ? -15.413 0.983 0.424 1.00 98.56 122 ALA A N 1
ATOM 934 C CA . ALA A 1 122 ? -16.326 -0.146 0.256 1.00 98.56 122 ALA A CA 1
ATOM 935 C C . ALA A 1 122 ? -15.739 -1.466 0.789 1.00 98.56 122 ALA A C 1
ATOM 937 O O . ALA A 1 122 ? -16.444 -2.242 1.438 1.00 98.56 122 ALA A O 1
ATOM 938 N N . LEU A 1 123 ? -14.451 -1.721 0.537 1.00 98.62 123 LEU A N 1
ATOM 939 C CA . LEU A 1 123 ? -13.763 -2.916 1.031 1.00 98.62 123 LEU A CA 1
ATOM 940 C C . LEU A 1 123 ? -13.542 -2.859 2.550 1.00 98.62 123 LEU A C 1
ATOM 942 O O . LEU A 1 123 ? -13.791 -3.849 3.237 1.00 98.62 123 LEU A O 1
ATOM 946 N N . ALA A 1 124 ? -13.128 -1.706 3.078 1.00 98.56 124 ALA A N 1
ATOM 947 C CA . ALA A 1 124 ? -12.903 -1.515 4.507 1.00 98.56 124 ALA A CA 1
ATOM 948 C C . ALA A 1 124 ? -14.207 -1.672 5.308 1.00 98.56 124 ALA A C 1
ATOM 950 O O . ALA A 1 124 ? -14.249 -2.407 6.296 1.00 98.56 124 ALA A O 1
ATOM 951 N N . ARG A 1 125 ? -15.312 -1.095 4.815 1.00 98.25 125 ARG A N 1
ATOM 952 C CA . ARG A 1 125 ? -16.652 -1.248 5.405 1.00 98.25 125 ARG A CA 1
ATOM 953 C C . ARG A 1 125 ? -17.150 -2.684 5.436 1.00 98.25 125 ARG A C 1
ATOM 955 O O . ARG A 1 125 ? -17.892 -3.047 6.347 1.00 98.25 125 ARG A O 1
ATOM 962 N N . ALA A 1 126 ? -16.721 -3.503 4.478 1.00 97.94 126 ALA A N 1
ATOM 963 C CA . ALA A 1 126 ? -17.013 -4.932 4.440 1.00 97.94 126 ALA A CA 1
ATOM 964 C C . ALA A 1 126 ? -16.197 -5.757 5.460 1.00 97.94 126 ALA A C 1
ATOM 966 O O . ALA A 1 126 ? -16.318 -6.981 5.480 1.00 97.94 126 ALA A O 1
ATOM 967 N N . GLY A 1 127 ? -15.386 -5.115 6.309 1.00 97.06 127 GLY A N 1
ATOM 968 C CA . GLY A 1 127 ? -14.606 -5.773 7.358 1.00 97.06 127 GLY A CA 1
ATOM 969 C C . GLY A 1 127 ? -13.269 -6.333 6.873 1.00 97.06 127 GLY A C 1
ATOM 970 O O . GLY A 1 127 ? -12.733 -7.255 7.488 1.00 97.06 127 GLY A O 1
ATOM 971 N N . LEU A 1 128 ? -12.735 -5.804 5.768 1.00 98.25 128 LEU A N 1
ATOM 972 C CA . LEU A 1 128 ? -11.409 -6.157 5.269 1.00 98.25 128 LEU A CA 1
ATOM 973 C C . LEU A 1 128 ? -10.367 -5.156 5.769 1.00 98.25 128 LEU A C 1
ATOM 975 O O . LEU A 1 128 ? -10.591 -3.948 5.734 1.00 98.25 128 LEU A O 1
ATOM 979 N N . VAL A 1 129 ? -9.190 -5.653 6.144 1.00 98.69 129 VAL A N 1
ATOM 980 C CA . VAL A 1 129 ? -7.986 -4.818 6.179 1.00 98.69 129 VAL A CA 1
ATOM 981 C C . VAL A 1 129 ? -7.616 -4.489 4.737 1.00 98.69 129 VAL A C 1
ATOM 983 O O . VAL A 1 129 ? -7.323 -5.386 3.947 1.00 98.69 129 VAL A O 1
ATOM 986 N N . VAL A 1 130 ? -7.630 -3.215 4.364 1.00 98.81 130 VAL A N 1
ATOM 987 C CA . VAL A 1 130 ? -7.209 -2.785 3.023 1.00 98.81 130 VAL A CA 1
ATOM 988 C C . VAL A 1 130 ? -5.905 -2.030 3.151 1.00 98.81 130 VAL A C 1
ATOM 990 O O . VAL A 1 130 ? -5.870 -0.987 3.803 1.00 98.81 130 VAL A O 1
ATOM 993 N N . PHE A 1 131 ? -4.855 -2.529 2.502 1.00 98.81 131 PHE A N 1
ATOM 994 C CA . PHE A 1 131 ? -3.587 -1.825 2.382 1.00 98.81 131 PHE A CA 1
ATOM 995 C C . PHE A 1 131 ? -3.413 -1.339 0.943 1.00 98.81 131 PHE A C 1
ATOM 997 O O . PHE A 1 131 ? -2.987 -2.089 0.063 1.00 98.81 131 PHE A O 1
ATOM 1004 N N . LYS A 1 132 ? -3.794 -0.083 0.683 1.00 98.75 132 LYS A N 1
ATOM 1005 C CA . LYS A 1 132 ? -3.565 0.571 -0.607 1.00 98.75 132 LYS A CA 1
ATOM 1006 C C . LYS A 1 132 ? -2.148 1.119 -0.647 1.00 98.75 132 LYS A C 1
ATOM 1008 O O . LYS A 1 132 ? -1.916 2.242 -0.197 1.00 98.75 132 LYS A O 1
ATOM 1013 N N . ILE A 1 133 ? -1.235 0.321 -1.183 1.00 98.69 133 ILE A N 1
ATOM 1014 C CA . ILE A 1 133 ? 0.175 0.685 -1.309 1.00 98.69 133 ILE A CA 1
ATOM 1015 C C . ILE A 1 133 ? 0.357 1.781 -2.352 1.00 98.69 133 ILE A C 1
ATOM 1017 O O . ILE A 1 133 ? -0.374 1.830 -3.340 1.00 98.69 133 ILE A O 1
ATOM 1021 N N . ASP A 1 134 ? 1.343 2.639 -2.130 1.00 98.38 134 ASP A N 1
ATOM 1022 C CA . ASP A 1 134 ? 1.697 3.707 -3.059 1.00 98.38 134 ASP A CA 1
ATOM 1023 C C . ASP A 1 134 ? 2.676 3.218 -4.135 1.00 98.38 134 ASP A C 1
ATOM 1025 O O . ASP A 1 134 ? 2.742 3.809 -5.197 1.00 98.38 134 ASP A O 1
ATOM 1029 N N . MET A 1 135 ? 3.380 2.101 -3.910 1.00 97.62 135 MET A N 1
ATOM 1030 C CA . MET A 1 135 ? 4.480 1.609 -4.757 1.00 97.62 135 MET A CA 1
ATOM 1031 C C . MET A 1 135 ? 5.696 2.550 -4.767 1.00 97.62 135 MET A C 1
ATOM 1033 O O . MET A 1 135 ? 5.592 3.758 -4.541 1.00 97.62 135 MET A O 1
ATOM 1037 N N . ARG A 1 136 ? 6.886 2.001 -5.038 1.00 98.19 136 ARG A N 1
ATOM 1038 C CA . ARG A 1 136 ? 8.128 2.787 -5.041 1.00 98.19 136 ARG A CA 1
ATOM 1039 C C . ARG A 1 136 ? 8.077 3.979 -6.004 1.00 98.19 136 ARG A C 1
ATOM 1041 O O . ARG A 1 136 ? 7.523 3.892 -7.107 1.00 98.19 136 ARG A O 1
ATOM 1048 N N . GLY A 1 137 ? 8.646 5.099 -5.566 1.00 97.56 137 GLY A N 1
ATOM 1049 C CA . GLY A 1 137 ? 8.677 6.360 -6.308 1.00 97.56 137 GLY A CA 1
ATOM 1050 C C . GLY A 1 137 ? 7.359 7.141 -6.373 1.00 97.56 137 GLY A C 1
ATOM 1051 O O . GLY A 1 137 ? 7.320 8.163 -7.052 1.00 97.56 137 GLY A O 1
ATOM 1052 N N . HIS A 1 138 ? 6.290 6.705 -5.700 1.00 97.94 138 HIS A N 1
ATOM 1053 C CA . HIS A 1 138 ? 5.035 7.457 -5.595 1.00 97.94 138 HIS A CA 1
ATOM 1054 C C . HIS A 1 138 ? 4.766 7.910 -4.158 1.00 97.94 138 HIS A C 1
ATOM 1056 O O . HIS A 1 138 ? 5.061 7.203 -3.190 1.00 97.94 138 HIS A O 1
ATOM 1062 N N . GLY A 1 139 ? 4.130 9.076 -4.023 1.00 96.81 139 GLY A N 1
ATOM 1063 C CA . GLY A 1 139 ? 3.838 9.660 -2.718 1.00 96.81 139 GLY A CA 1
ATOM 1064 C C . GLY A 1 139 ? 5.132 9.884 -1.939 1.00 96.81 139 GLY A C 1
ATOM 1065 O O . GLY A 1 139 ? 6.060 10.507 -2.447 1.00 96.81 139 GLY A O 1
ATOM 1066 N N . ASN A 1 140 ? 5.195 9.343 -0.724 1.00 98.06 140 ASN A N 1
ATOM 1067 C CA . ASN A 1 140 ? 6.400 9.392 0.109 1.00 98.06 140 ASN A CA 1
ATOM 1068 C C . ASN A 1 140 ? 7.257 8.117 0.013 1.00 98.06 140 ASN A C 1
ATOM 1070 O O . ASN A 1 140 ? 8.227 7.992 0.757 1.00 98.06 140 ASN A O 1
ATOM 1074 N N . SER A 1 141 ? 6.899 7.163 -0.854 1.00 98.56 141 SER A N 1
ATOM 1075 C CA . SER A 1 141 ? 7.665 5.926 -1.027 1.00 98.56 141 SER A CA 1
ATOM 1076 C C . SER A 1 141 ? 9.027 6.200 -1.641 1.00 98.56 141 SER A C 1
ATOM 1078 O O . SER A 1 141 ? 9.141 6.899 -2.648 1.00 98.56 141 SER A O 1
ATOM 1080 N N . GLU A 1 142 ? 10.053 5.593 -1.054 1.00 98.69 142 GLU A N 1
ATOM 1081 C CA . GLU A 1 142 ? 11.414 5.619 -1.576 1.00 98.69 142 GLU A CA 1
ATOM 1082 C C . GLU A 1 142 ? 11.527 4.862 -2.912 1.00 98.69 142 GLU A C 1
ATOM 1084 O O . GLU A 1 142 ? 10.604 4.167 -3.348 1.00 98.69 142 GLU A O 1
ATOM 1089 N N . GLY A 1 143 ? 12.686 4.995 -3.560 1.00 96.94 143 GLY A N 1
ATOM 1090 C CA . GLY A 1 143 ? 12.996 4.360 -4.837 1.00 96.94 143 GLY A CA 1
ATOM 1091 C C . GLY A 1 143 ? 12.506 5.142 -6.057 1.00 96.94 143 GLY A C 1
ATOM 1092 O O . GLY A 1 143 ? 11.884 6.196 -5.956 1.00 96.94 143 GLY A O 1
ATOM 1093 N N . GLU A 1 144 ? 12.808 4.608 -7.238 1.00 95.44 144 GLU A N 1
ATOM 1094 C CA . GLU A 1 144 ? 12.476 5.236 -8.518 1.00 95.44 144 GLU A CA 1
ATOM 1095 C C . GLU A 1 144 ? 11.224 4.608 -9.125 1.00 95.44 144 GLU A C 1
ATOM 1097 O O . GLU A 1 144 ? 11.083 3.380 -9.188 1.00 95.44 144 GLU A O 1
ATOM 1102 N N . ALA A 1 145 ? 10.324 5.458 -9.618 1.00 93.62 145 ALA A N 1
ATOM 1103 C CA . ALA A 1 145 ? 9.148 4.996 -10.331 1.00 93.62 145 ALA A CA 1
ATOM 1104 C C . ALA A 1 145 ? 9.549 4.316 -11.653 1.00 93.62 145 ALA A C 1
ATOM 1106 O O . ALA A 1 145 ? 10.360 4.834 -12.422 1.00 93.62 145 ALA A O 1
ATOM 1107 N N . ALA A 1 146 ? 8.942 3.166 -11.940 1.00 84.81 146 ALA A N 1
ATOM 1108 C CA . ALA A 1 146 ? 9.154 2.399 -13.161 1.00 84.81 146 ALA A CA 1
ATOM 1109 C C . ALA A 1 146 ? 7.813 2.110 -13.851 1.00 84.81 146 ALA A C 1
ATOM 1111 O O . ALA A 1 146 ? 6.752 2.154 -13.241 1.00 84.81 146 ALA A O 1
ATOM 1112 N N . GLY A 1 147 ? 7.828 1.804 -15.146 1.00 76.50 147 GLY A N 1
ATOM 1113 C CA . GLY A 1 147 ? 6.623 1.330 -15.829 1.00 76.50 147 GLY A CA 1
ATOM 1114 C C . GLY A 1 147 ? 6.395 -0.164 -15.586 1.00 76.50 147 GLY A C 1
ATOM 1115 O O . GLY A 1 147 ? 7.325 -0.952 -15.753 1.00 76.50 147 GLY A O 1
ATOM 1116 N N . SER A 1 148 ? 5.153 -0.580 -15.309 1.00 76.25 148 SER A N 1
ATOM 1117 C CA . SER A 1 148 ? 4.785 -1.998 -15.112 1.00 76.25 148 SER A CA 1
ATOM 1118 C C . SER A 1 148 ? 5.048 -2.902 -16.326 1.00 76.25 148 SER A C 1
ATOM 1120 O O . SER A 1 148 ? 5.009 -4.120 -16.201 1.00 76.25 148 SER A O 1
ATOM 1122 N N . PHE A 1 149 ? 5.295 -2.329 -17.507 1.00 81.00 149 PHE A N 1
ATOM 1123 C CA . PHE A 1 149 ? 5.556 -3.082 -18.739 1.00 81.00 149 PHE A CA 1
ATOM 1124 C C . PHE A 1 149 ? 6.994 -3.591 -18.865 1.00 81.00 149 PHE A C 1
ATOM 1126 O O . PHE A 1 149 ? 7.243 -4.482 -19.670 1.00 81.00 149 PHE A O 1
ATOM 1133 N N . PHE A 1 150 ? 7.934 -3.018 -18.109 1.00 83.88 150 PHE A N 1
ATOM 1134 C CA . PHE A 1 150 ? 9.369 -3.273 -18.284 1.00 83.88 150 PHE A CA 1
ATOM 1135 C C . PHE A 1 150 ? 10.105 -3.491 -16.961 1.00 83.88 150 PHE A C 1
ATOM 1137 O O . PHE A 1 150 ? 11.330 -3.526 -16.937 1.00 83.88 150 PHE A O 1
ATOM 1144 N N . SER A 1 151 ? 9.378 -3.588 -15.847 1.00 90.94 151 SER A N 1
ATOM 1145 C CA . SER A 1 151 ? 9.972 -3.763 -14.527 1.00 90.94 151 SER A CA 1
ATOM 1146 C C . SER A 1 151 ? 9.056 -4.574 -13.607 1.00 90.94 151 SER A C 1
ATOM 1148 O O . SER A 1 151 ? 7.853 -4.297 -13.557 1.00 90.94 151 SER A O 1
ATOM 1150 N N . PRO A 1 152 ? 9.605 -5.531 -12.833 1.00 93.19 152 PRO A N 1
ATOM 1151 C CA . PRO A 1 152 ? 8.853 -6.264 -11.822 1.00 93.19 152 PRO A CA 1
ATOM 1152 C C . PRO A 1 152 ? 8.694 -5.482 -10.509 1.00 93.19 152 PRO A C 1
ATOM 1154 O O . PRO A 1 152 ? 8.002 -5.952 -9.613 1.00 93.19 152 PRO A O 1
ATOM 1157 N N . ASN A 1 153 ? 9.300 -4.298 -10.378 1.00 95.25 153 ASN A N 1
ATOM 1158 C CA . ASN A 1 153 ? 9.435 -3.565 -9.116 1.00 95.25 153 ASN A CA 1
ATOM 1159 C C . ASN A 1 153 ? 8.112 -3.377 -8.359 1.00 95.25 153 ASN A C 1
ATOM 1161 O O . ASN A 1 153 ? 8.038 -3.646 -7.166 1.00 95.25 153 ASN A O 1
ATOM 1165 N N . TYR A 1 154 ? 7.042 -2.980 -9.051 1.00 95.94 154 TYR A N 1
ATOM 1166 C CA . TYR A 1 154 ? 5.730 -2.797 -8.416 1.00 95.94 154 TYR A CA 1
ATOM 1167 C C . TYR A 1 154 ? 5.066 -4.114 -8.014 1.00 95.94 154 TYR A C 1
ATOM 1169 O O . TYR A 1 154 ? 4.293 -4.152 -7.061 1.00 95.94 154 TYR A O 1
ATOM 1177 N N . MET A 1 155 ? 5.384 -5.207 -8.711 1.00 95.50 155 MET A N 1
ATOM 1178 C CA . MET A 1 155 ? 4.947 -6.539 -8.302 1.00 95.50 155 MET A CA 1
ATOM 1179 C C . MET A 1 155 ? 5.691 -6.989 -7.046 1.00 95.50 155 MET A C 1
ATOM 1181 O O . MET A 1 155 ? 5.077 -7.544 -6.141 1.00 95.50 155 MET A O 1
ATOM 1185 N N . ILE A 1 156 ? 6.994 -6.710 -6.972 1.00 97.38 156 ILE A N 1
ATOM 1186 C CA . ILE A 1 156 ? 7.812 -6.979 -5.789 1.00 97.38 156 ILE A CA 1
ATOM 1187 C C . ILE A 1 156 ? 7.273 -6.183 -4.595 1.00 97.38 156 ILE A C 1
ATOM 1189 O O . ILE A 1 156 ? 7.003 -6.779 -3.558 1.00 97.38 156 ILE A O 1
ATOM 1193 N N . ASP A 1 157 ? 6.976 -4.890 -4.773 1.00 98.12 157 ASP A N 1
ATOM 1194 C CA . ASP A 1 157 ? 6.360 -4.059 -3.730 1.00 98.12 157 ASP A CA 1
ATOM 1195 C C . ASP A 1 157 ? 5.030 -4.646 -3.239 1.00 98.12 157 ASP A C 1
ATOM 1197 O O . ASP A 1 157 ? 4.795 -4.707 -2.031 1.00 98.12 157 ASP A O 1
ATOM 1201 N N . ALA A 1 158 ? 4.172 -5.123 -4.145 1.00 98.00 158 ALA A N 1
ATOM 1202 C CA . ALA A 1 158 ? 2.898 -5.740 -3.782 1.00 98.00 158 ALA A CA 1
ATOM 1203 C C . ALA A 1 158 ? 3.061 -7.078 -3.039 1.00 98.00 158 ALA A C 1
ATOM 1205 O O . ALA A 1 158 ? 2.320 -7.351 -2.092 1.00 98.00 158 ALA A O 1
ATOM 1206 N N . ILE A 1 159 ? 4.026 -7.912 -3.439 1.00 97.94 159 ILE A N 1
ATOM 1207 C CA . ILE A 1 159 ? 4.317 -9.187 -2.768 1.00 97.94 159 ILE A CA 1
ATOM 1208 C C . ILE A 1 159 ? 4.915 -8.938 -1.380 1.00 97.94 159 ILE A C 1
ATOM 1210 O O . ILE A 1 159 ? 4.503 -9.595 -0.422 1.00 97.94 159 ILE A O 1
ATOM 1214 N N . SER A 1 160 ? 5.826 -7.971 -1.245 1.00 98.62 160 SER A N 1
ATOM 1215 C CA . SER A 1 160 ? 6.358 -7.554 0.053 1.00 98.62 160 SER A CA 1
ATOM 1216 C C . SER A 1 160 ? 5.241 -7.061 0.971 1.00 98.62 160 SER A C 1
ATOM 1218 O O . SER A 1 160 ? 5.156 -7.536 2.096 1.00 98.62 160 SER A O 1
ATOM 1220 N N . ALA A 1 161 ? 4.304 -6.235 0.484 1.00 98.81 161 ALA A N 1
ATOM 1221 C CA . ALA A 1 161 ? 3.147 -5.800 1.276 1.00 98.81 161 ALA A CA 1
ATOM 1222 C C . ALA A 1 161 ? 2.268 -6.970 1.739 1.00 98.81 161 ALA A C 1
ATOM 1224 O O . ALA A 1 161 ? 1.827 -7.005 2.887 1.00 98.81 161 ALA A O 1
ATOM 1225 N N . LEU A 1 162 ? 2.019 -7.943 0.853 1.00 98.50 162 LEU A N 1
ATOM 1226 C CA . LEU A 1 162 ? 1.263 -9.148 1.191 1.00 98.50 162 LEU A CA 1
ATOM 1227 C C . LEU A 1 162 ? 1.950 -9.932 2.312 1.00 98.50 162 LEU A C 1
ATOM 1229 O O . LEU A 1 162 ? 1.281 -10.342 3.256 1.00 98.50 162 LEU A O 1
ATOM 1233 N N . LYS A 1 163 ? 3.267 -10.135 2.212 1.00 98.25 163 LYS A N 1
ATOM 1234 C CA . LYS A 1 163 ? 4.045 -10.820 3.249 1.00 98.25 163 LYS A CA 1
ATOM 1235 C C . LYS A 1 163 ? 4.091 -10.021 4.551 1.00 98.25 163 LYS A C 1
ATOM 1237 O O . LYS A 1 163 ? 3.974 -10.614 5.614 1.00 98.25 163 LYS A O 1
ATOM 1242 N N . SER A 1 164 ? 4.194 -8.696 4.480 1.00 98.56 164 SER A N 1
ATOM 1243 C CA . SER A 1 164 ? 4.135 -7.809 5.646 1.00 98.56 164 SER A CA 1
ATOM 1244 C C . SER A 1 164 ? 2.789 -7.878 6.376 1.00 98.56 164 SER A C 1
ATOM 1246 O O . SER A 1 164 ? 2.738 -7.780 7.591 1.00 98.56 164 SER A O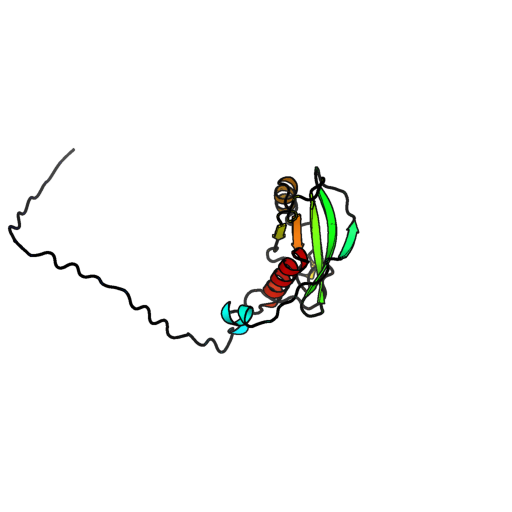 1
ATOM 1248 N N . LEU A 1 165 ? 1.678 -8.101 5.667 1.00 97.88 165 LEU A N 1
ATOM 1249 C CA . LEU A 1 165 ? 0.367 -8.321 6.298 1.00 97.88 165 LEU A CA 1
ATOM 1250 C C . LEU A 1 165 ? 0.242 -9.690 6.994 1.00 97.88 165 LEU A C 1
ATOM 1252 O O . LEU A 1 165 ? -0.761 -9.940 7.659 1.00 97.88 165 LEU A O 1
ATOM 1256 N N . GLN A 1 166 ? 1.208 -10.592 6.799 1.00 94.88 166 GLN A N 1
ATOM 1257 C CA . GLN A 1 166 ? 1.227 -11.940 7.374 1.00 94.88 166 GLN A CA 1
ATOM 1258 C C . GLN A 1 166 ? 2.165 -12.070 8.584 1.00 94.88 166 GLN A C 1
ATOM 1260 O O . GLN A 1 166 ? 2.202 -13.150 9.178 1.00 94.88 166 GLN A O 1
ATOM 1265 N N . THR A 1 167 ? 2.928 -11.022 8.919 1.00 85.75 167 THR A N 1
ATOM 1266 C CA . THR A 1 167 ? 3.804 -10.980 10.104 1.00 85.75 167 THR A CA 1
ATOM 1267 C C . THR A 1 167 ? 3.011 -10.672 11.361 1.00 85.75 167 THR A C 1
ATOM 1269 O O . THR A 1 167 ? 3.236 -11.370 12.373 1.00 85.75 167 THR A O 1
#

pLDDT: mean 86.67, std 19.61, range [29.0, 98.88]

Secondary structure (DSSP, 8-state):
--------------------------------TTTGGGSHHHHHHS-----PPEEEEE----SSEEEEEEEEEETTEEEEEEEEEESSPPPTT---EEEEE-----GGG--TTTSSHHHHHHHHHTT-EEEEE--TTSTT--S----TTT-SHHHHHHHHHHHHTT-

Foldseek 3Di:
DDDDDDDDDDDDPDDDDPPPDDPPPPPDDDDDVACPCVDPVNVVVDDQAAAAKAFPDWDDADPFWTWGFIWIDTPNKIWTAIKIAGDDDADDVGWAEDEAEDDDDPQVPADRCDPPVVVQNVQSVVRYTYTDIQFDSHHPIHDNDDDSVRDCRRVSVSVRVVNNVVD